Protein AF-A0A258LB02-F1 (afdb_monomer_lite)

Structure (mmCIF, N/CA/C/O backbone):
data_AF-A0A258LB02-F1
#
_entry.id   AF-A0A258LB02-F1
#
loop_
_atom_site.group_PDB
_atom_site.id
_atom_site.type_symbol
_atom_site.label_atom_id
_atom_site.label_alt_id
_atom_site.label_comp_id
_atom_site.label_asym_id
_atom_site.label_entity_id
_atom_site.label_seq_id
_atom_site.pdbx_PDB_ins_code
_atom_site.Cartn_x
_atom_site.Cartn_y
_atom_site.Cartn_z
_atom_site.occupancy
_atom_site.B_iso_or_equiv
_atom_site.auth_seq_id
_atom_site.auth_comp_id
_atom_site.auth_asym_id
_atom_site.auth_atom_id
_atom_site.pdbx_PDB_model_num
ATOM 1 N N . MET A 1 1 ? -4.942 -15.378 -20.066 1.00 75.31 1 MET A N 1
ATOM 2 C CA . MET A 1 1 ? -5.932 -16.319 -19.480 1.00 75.31 1 MET A CA 1
ATOM 3 C C . MET A 1 1 ? -5.742 -16.520 -17.978 1.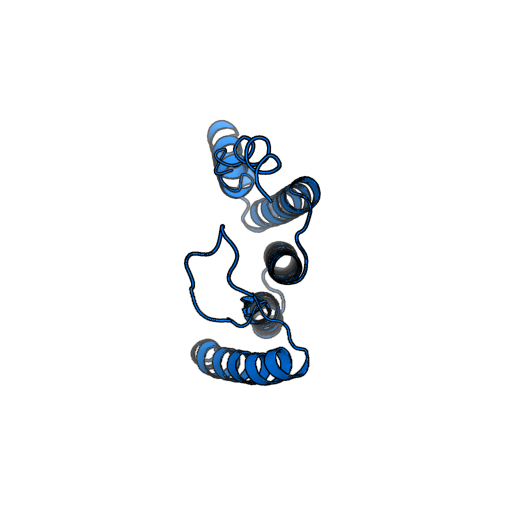00 75.31 1 MET A C 1
ATOM 5 O O . MET A 1 1 ? -6.716 -16.345 -17.264 1.00 75.31 1 MET A O 1
ATOM 9 N N . LEU A 1 2 ? -4.531 -16.802 -17.471 1.00 81.25 2 LEU A N 1
ATOM 10 C CA . LEU A 1 2 ? -4.286 -17.026 -16.030 1.00 81.25 2 LEU A CA 1
ATOM 11 C C . LEU A 1 2 ? -4.728 -15.857 -15.119 1.00 81.25 2 LEU A C 1
ATOM 13 O O . LEU A 1 2 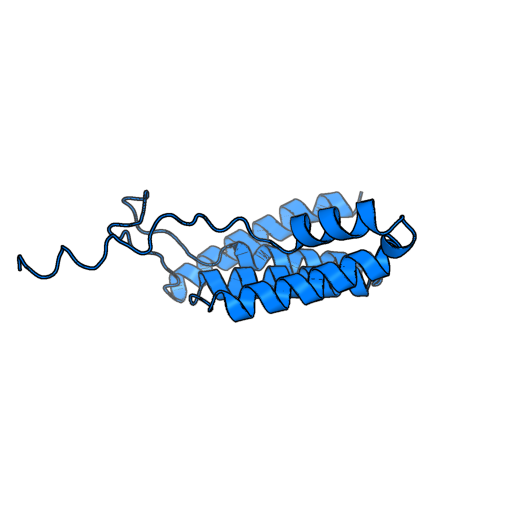? -5.259 -16.086 -14.039 1.00 81.25 2 LEU A O 1
ATOM 17 N N . GLN A 1 3 ? -4.593 -14.606 -15.575 1.00 80.69 3 GLN A N 1
ATOM 18 C CA . GLN A 1 3 ? -4.999 -13.419 -14.803 1.00 80.69 3 GLN A CA 1
ATOM 19 C C . GLN A 1 3 ? -6.510 -13.359 -14.514 1.00 80.69 3 GLN A C 1
ATOM 21 O O . GLN A 1 3 ? -6.916 -12.750 -13.530 1.00 80.69 3 GLN A O 1
ATOM 26 N N . LEU A 1 4 ? -7.353 -14.015 -15.324 1.00 84.81 4 LEU A N 1
ATOM 27 C CA . LEU A 1 4 ? -8.806 -14.045 -15.100 1.00 84.81 4 LEU A CA 1
ATOM 28 C C . LEU A 1 4 ? -9.178 -14.810 -13.821 1.00 84.81 4 LEU A C 1
ATOM 30 O O . LEU A 1 4 ? -10.235 -14.562 -13.248 1.00 84.81 4 LEU A O 1
ATOM 34 N N . LEU A 1 5 ? -8.293 -15.687 -13.332 1.00 87.06 5 LEU A N 1
ATOM 35 C CA . LEU A 1 5 ? -8.480 -16.411 -12.074 1.00 87.06 5 LEU A CA 1
ATOM 36 C C . LEU A 1 5 ? -8.229 -15.537 -10.837 1.00 87.06 5 LEU A C 1
ATOM 38 O O . LEU A 1 5 ? -8.592 -15.936 -9.734 1.00 87.06 5 LEU A O 1
ATOM 42 N N . TYR A 1 6 ? -7.649 -14.341 -10.987 1.00 88.44 6 TYR A N 1
ATOM 43 C CA . TYR A 1 6 ? -7.326 -13.489 -9.838 1.00 88.44 6 TYR A CA 1
ATOM 44 C C . TYR A 1 6 ? -8.592 -13.021 -9.135 1.00 88.44 6 TYR A C 1
ATOM 46 O O . TYR A 1 6 ? -8.700 -13.113 -7.918 1.00 88.44 6 TYR A O 1
ATOM 54 N N . LEU A 1 7 ? -9.572 -12.554 -9.904 1.00 89.19 7 LEU A N 1
ATOM 55 C CA . LEU A 1 7 ? -10.814 -12.010 -9.374 1.00 89.19 7 LEU A CA 1
ATOM 56 C C . LEU A 1 7 ? -11.588 -13.028 -8.513 1.00 89.19 7 LEU A C 1
ATOM 58 O O . LEU A 1 7 ? -11.865 -12.702 -7.359 1.00 89.19 7 LEU A O 1
ATOM 62 N N . PRO A 1 8 ? -11.893 -14.259 -8.977 1.00 93.50 8 PRO A N 1
ATOM 63 C CA . PRO A 1 8 ? -12.597 -15.230 -8.140 1.00 93.50 8 PRO A CA 1
ATOM 64 C C . PRO A 1 8 ? -11.788 -15.649 -6.904 1.00 93.50 8 PRO A C 1
ATOM 66 O O . PRO A 1 8 ? -12.360 -15.763 -5.821 1.00 93.50 8 PRO A O 1
ATOM 69 N N . VAL A 1 9 ? -10.465 -15.813 -7.019 1.00 92.56 9 VAL A N 1
ATOM 70 C CA . VAL A 1 9 ? -9.597 -16.155 -5.876 1.00 92.56 9 VAL A CA 1
ATOM 71 C C . VAL A 1 9 ? -9.604 -15.044 -4.823 1.00 92.56 9 VAL A C 1
ATOM 73 O O . VAL A 1 9 ? -9.786 -15.313 -3.635 1.00 92.56 9 VAL A O 1
ATOM 76 N N . LEU A 1 10 ? -9.460 -13.786 -5.246 1.00 93.12 10 LEU A N 1
ATOM 77 C CA . LEU A 1 10 ? -9.471 -12.632 -4.348 1.00 93.12 10 LEU A CA 1
ATOM 78 C C . LEU A 1 10 ? -10.846 -12.417 -3.706 1.00 93.12 10 LEU A C 1
ATOM 80 O O . LEU A 1 10 ? -10.907 -12.069 -2.528 1.00 93.12 10 LEU A O 1
ATOM 84 N N . ILE A 1 11 ? -11.944 -12.682 -4.425 1.00 93.50 11 ILE A N 1
ATOM 85 C CA . ILE A 1 11 ? -13.297 -12.658 -3.847 1.00 93.50 11 ILE A CA 1
ATOM 86 C C . ILE A 1 11 ? -13.437 -13.723 -2.759 1.00 93.50 11 ILE A C 1
ATOM 88 O O . ILE A 1 11 ? -13.912 -13.414 -1.668 1.00 93.50 11 ILE A O 1
ATOM 92 N N . LEU A 1 12 ? -13.008 -14.961 -3.016 1.00 94.62 12 LEU A N 1
ATOM 93 C CA . LEU A 1 12 ? -13.072 -16.032 -2.018 1.00 94.62 12 LEU A CA 1
ATOM 94 C C . LEU A 1 12 ? -12.253 -15.687 -0.767 1.00 94.62 12 LEU A C 1
ATOM 96 O O . LEU A 1 12 ? -12.743 -15.856 0.351 1.00 94.62 12 LEU A O 1
ATOM 100 N N . LEU A 1 13 ? -11.050 -15.137 -0.946 1.00 94.00 13 LEU A N 1
ATOM 101 C CA . LEU A 1 13 ? -10.213 -14.649 0.153 1.00 94.00 13 LEU A CA 1
ATOM 102 C C . LEU A 1 13 ? -10.879 -13.509 0.932 1.00 94.00 13 LEU A C 1
ATOM 104 O O . LEU A 1 13 ? -10.827 -13.508 2.161 1.00 94.00 13 LEU A O 1
ATOM 108 N N . LEU A 1 14 ? -11.539 -12.569 0.250 1.00 93.31 14 LEU A N 1
ATOM 109 C CA . LEU A 1 14 ? -12.269 -11.477 0.897 1.00 93.31 14 LEU A CA 1
ATOM 110 C C . LEU A 1 14 ? -13.443 -11.998 1.738 1.00 93.31 14 LEU A C 1
ATOM 112 O O . LEU A 1 14 ? -13.623 -11.586 2.883 1.00 93.31 14 LEU A O 1
ATOM 116 N N . LEU A 1 15 ? -14.226 -12.933 1.194 1.00 92.75 15 LEU A N 1
ATOM 117 C CA . LEU A 1 15 ? -15.344 -13.555 1.907 1.00 92.75 15 LEU A CA 1
ATOM 118 C C . LEU A 1 15 ? -14.859 -14.346 3.126 1.00 92.75 15 LEU A C 1
ATOM 120 O O . LEU A 1 15 ? -15.473 -14.285 4.194 1.00 92.75 15 LEU A O 1
ATOM 124 N N . PHE A 1 16 ? -13.742 -15.062 2.986 1.00 93.00 16 PHE A N 1
ATOM 125 C CA . PHE A 1 16 ? -13.093 -15.745 4.099 1.00 93.00 16 PHE A CA 1
ATOM 126 C C . PHE A 1 16 ? -12.617 -14.751 5.166 1.00 93.00 16 PHE A C 1
ATOM 128 O O . PHE A 1 16 ? -12.896 -14.939 6.352 1.00 93.00 16 PHE A O 1
ATOM 135 N N . TYR A 1 17 ? -11.992 -13.648 4.749 1.00 91.69 17 TYR A N 1
ATOM 136 C CA . TYR A 1 17 ? -11.587 -12.576 5.650 1.00 91.69 17 TYR A CA 1
ATOM 137 C C . TYR A 1 17 ? -12.773 -11.993 6.420 1.00 91.69 17 TYR A C 1
ATOM 139 O O . TYR A 1 17 ? -12.665 -11.813 7.628 1.00 91.69 17 TYR A O 1
ATOM 147 N N . PHE A 1 18 ? -13.924 -11.757 5.784 1.00 90.19 18 PHE A N 1
ATOM 148 C CA . PHE A 1 18 ? -15.106 -11.255 6.493 1.00 90.19 18 PHE A CA 1
ATOM 149 C C . PHE A 1 18 ? -15.566 -12.193 7.609 1.00 90.19 18 PHE A C 1
ATOM 151 O O . PHE A 1 18 ? -15.918 -11.717 8.688 1.00 90.19 18 PHE A O 1
ATOM 158 N N . ARG A 1 19 ? -15.501 -13.514 7.404 1.00 89.81 19 ARG A N 1
ATOM 159 C CA . ARG A 1 19 ? -15.813 -14.484 8.467 1.00 89.81 19 ARG A CA 1
ATOM 160 C C . ARG A 1 19 ? -14.847 -14.355 9.645 1.00 89.81 19 ARG A C 1
ATOM 162 O O . ARG A 1 19 ? -15.297 -14.292 10.788 1.00 89.81 19 ARG A O 1
ATOM 169 N N . LEU A 1 20 ? -13.545 -14.254 9.372 1.00 88.38 20 LEU A N 1
ATOM 170 C CA . LEU A 1 20 ? -12.528 -14.050 10.409 1.00 88.38 20 LEU A CA 1
ATOM 171 C C . LEU A 1 20 ? -12.708 -12.705 11.122 1.00 88.38 20 LEU A C 1
ATOM 173 O O . LEU A 1 20 ? -12.688 -12.644 12.347 1.00 88.38 20 LEU A O 1
ATOM 177 N N . ALA A 1 21 ? -12.932 -11.626 10.378 1.00 88.19 21 ALA A N 1
ATOM 178 C CA . ALA A 1 21 ? -13.086 -10.286 10.925 1.00 88.19 21 ALA A CA 1
ATOM 179 C C . ALA A 1 21 ? -14.289 -10.185 11.877 1.00 88.19 21 ALA A C 1
ATOM 181 O O . ALA A 1 21 ? -14.195 -9.520 12.909 1.00 88.19 21 ALA A O 1
ATOM 182 N N . ILE A 1 22 ? -15.383 -10.901 11.588 1.00 87.19 22 ILE A N 1
ATOM 183 C CA . ILE A 1 22 ? -16.525 -11.036 12.504 1.00 87.19 22 ILE A CA 1
ATOM 184 C C . ILE A 1 22 ? -16.108 -11.762 13.792 1.00 87.19 22 ILE A C 1
ATOM 186 O O . ILE A 1 22 ? -16.410 -11.276 14.882 1.00 87.19 22 ILE A O 1
ATOM 190 N N . GLN A 1 23 ? -15.381 -12.882 13.690 1.00 86.75 23 GLN A N 1
ATOM 191 C CA . GLN A 1 23 ? -14.911 -13.646 14.856 1.00 86.75 23 GLN A CA 1
ATOM 192 C C . GLN A 1 23 ? -13.963 -12.831 15.747 1.00 86.75 23 GLN A C 1
ATOM 194 O O . GLN A 1 23 ? -14.118 -12.816 16.968 1.00 86.75 23 GLN A O 1
ATOM 199 N N . PHE A 1 24 ? -13.030 -12.093 15.142 1.00 85.50 24 PHE A N 1
ATOM 200 C CA . PHE A 1 24 ? -12.080 -11.227 15.846 1.00 85.50 24 PHE A CA 1
ATOM 201 C C . PHE A 1 24 ? -12.651 -9.846 16.212 1.00 85.50 24 PHE A C 1
ATOM 203 O O . PHE A 1 24 ? -11.929 -9.018 16.765 1.00 85.50 24 PHE A O 1
ATOM 210 N N . LYS A 1 25 ? -13.937 -9.583 15.929 1.00 83.88 25 LYS A N 1
ATOM 211 C CA . LYS A 1 25 ? -14.619 -8.301 16.183 1.00 83.88 25 LYS A CA 1
ATOM 212 C C . LYS A 1 25 ? -13.877 -7.089 15.591 1.00 83.88 25 LYS A C 1
ATOM 214 O O . LYS A 1 25 ? -13.876 -6.008 16.183 1.00 83.88 25 LYS A O 1
ATOM 219 N N . ILE A 1 26 ? -13.278 -7.251 14.407 1.00 83.31 26 ILE A N 1
ATOM 220 C CA . ILE A 1 26 ? -12.635 -6.172 13.638 1.00 83.31 26 ILE A CA 1
ATOM 221 C C . ILE A 1 26 ? -13.732 -5.338 12.971 1.00 83.31 26 ILE A C 1
ATOM 223 O O . ILE A 1 26 ? -14.125 -5.550 11.823 1.00 83.31 26 ILE A O 1
ATOM 227 N N . ILE A 1 27 ? -14.287 -4.421 13.751 1.00 81.31 27 ILE A N 1
ATOM 228 C CA . ILE A 1 27 ? -15.547 -3.756 13.456 1.00 81.31 27 ILE A CA 1
ATOM 229 C C . ILE A 1 27 ? -15.380 -2.242 13.614 1.00 81.31 27 ILE A C 1
ATOM 231 O O . ILE A 1 27 ? -14.831 -1.780 14.614 1.00 81.31 27 ILE A O 1
ATOM 235 N N . ASP A 1 28 ? -15.906 -1.472 12.660 1.00 78.06 28 ASP A N 1
ATOM 236 C CA . ASP A 1 28 ? -16.136 -0.040 12.827 1.00 78.06 28 ASP A CA 1
ATOM 237 C C . ASP A 1 28 ? -17.505 0.219 13.446 1.00 78.06 28 ASP A C 1
ATOM 239 O O . ASP A 1 28 ? -18.530 -0.302 12.985 1.00 78.06 28 ASP A O 1
ATOM 243 N N . LYS A 1 29 ? -17.524 1.055 14.482 1.00 76.00 29 LYS A N 1
ATOM 244 C CA . LYS A 1 29 ? -18.761 1.524 15.102 1.00 76.00 29 LYS A CA 1
ATOM 245 C C . LYS A 1 29 ? -19.065 2.932 14.593 1.00 76.00 29 LYS A C 1
ATOM 247 O O . LYS A 1 29 ? -18.148 3.752 14.517 1.00 76.00 29 LYS A O 1
ATOM 252 N N . PRO A 1 30 ? -20.339 3.240 14.306 1.00 71.81 30 PRO A N 1
ATOM 253 C CA . PRO A 1 30 ? -20.723 4.580 13.895 1.00 71.81 30 PRO A CA 1
ATOM 254 C C . PRO A 1 30 ? -20.315 5.589 14.977 1.00 71.81 30 PRO A C 1
ATOM 256 O O . PRO A 1 30 ? -20.662 5.443 16.148 1.00 71.81 30 PRO A O 1
ATOM 259 N N . ASN A 1 31 ? -19.542 6.595 14.580 1.00 68.38 31 ASN A N 1
ATOM 260 C CA . ASN A 1 31 ? -19.138 7.722 15.412 1.00 68.38 31 ASN A CA 1
ATOM 261 C C . ASN A 1 31 ? -19.621 9.021 14.745 1.00 68.38 31 ASN A C 1
ATOM 263 O O . ASN A 1 31 ? -20.033 9.016 13.590 1.00 68.38 31 ASN A O 1
ATOM 267 N N . GLN A 1 32 ? -19.511 10.164 15.420 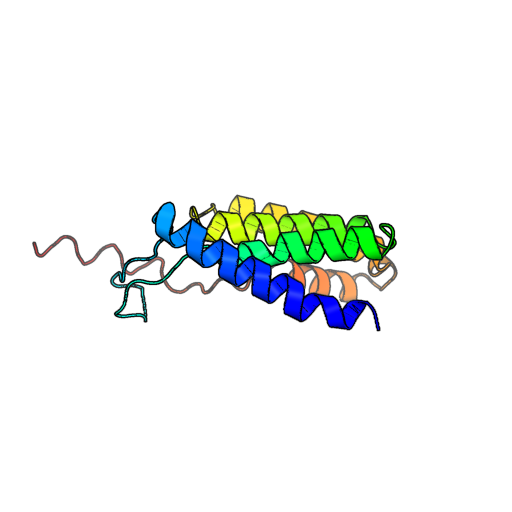1.00 61.38 32 GLN A N 1
ATOM 268 C CA . GLN A 1 32 ? -19.939 11.475 14.905 1.00 61.38 32 GLN A CA 1
ATOM 269 C C . GLN A 1 32 ? -19.222 11.913 13.606 1.00 61.38 32 GLN A C 1
ATOM 271 O O . GLN A 1 32 ? -19.611 12.894 12.980 1.00 61.38 32 GLN A O 1
ATOM 276 N N . ARG A 1 33 ? -18.160 11.200 13.201 1.00 64.81 33 ARG A N 1
ATOM 277 C CA . ARG A 1 33 ? -17.421 11.389 11.938 1.00 64.81 33 ARG A CA 1
ATOM 278 C C . ARG A 1 33 ? -17.790 10.377 10.841 1.00 64.81 33 ARG A C 1
ATOM 280 O O . ARG A 1 33 ? -17.248 10.465 9.745 1.00 64.81 33 ARG A O 1
ATOM 287 N N . SER A 1 34 ? -18.659 9.413 11.131 1.00 59.03 34 SER A N 1
ATOM 288 C CA . SER A 1 34 ? -19.018 8.309 10.239 1.00 59.03 34 SER A CA 1
ATOM 289 C C . SER A 1 34 ? -20.297 8.629 9.462 1.00 59.03 34 SER A C 1
ATOM 291 O O . SER A 1 34 ? -21.300 9.000 10.059 1.00 59.03 34 SER A O 1
ATOM 293 N N . SER A 1 35 ? -20.306 8.427 8.142 1.00 66.69 35 SER A N 1
ATOM 294 C CA . SER A 1 35 ? -21.532 8.532 7.321 1.00 66.69 35 SER A CA 1
ATOM 295 C C . SER A 1 35 ? -22.409 7.274 7.372 1.00 66.69 35 SER A C 1
ATOM 297 O O . SER A 1 35 ? -23.526 7.275 6.864 1.00 66.69 35 SER A O 1
ATOM 299 N N . HIS A 1 36 ? -21.906 6.185 7.954 1.00 58.44 36 HIS A N 1
ATOM 300 C CA . HIS A 1 36 ? -22.651 4.946 8.142 1.00 58.44 36 HIS A CA 1
ATOM 301 C C . HIS A 1 36 ? -23.380 4.967 9.489 1.00 58.44 36 HIS A C 1
ATOM 303 O O . HIS A 1 36 ? -22.794 5.307 10.510 1.00 58.44 36 HIS A O 1
ATOM 309 N N . SER A 1 37 ? -24.651 4.564 9.496 1.00 65.56 37 SER A N 1
ATOM 310 C CA . SER A 1 37 ? -25.458 4.391 10.714 1.00 65.56 37 SER A CA 1
ATOM 311 C C . SER A 1 37 ? -25.378 2.973 11.287 1.00 65.56 37 SER A C 1
ATOM 313 O O . SER A 1 37 ? -25.785 2.732 12.421 1.00 65.56 37 SER A O 1
ATOM 315 N N . ARG A 1 38 ? -24.848 2.023 10.508 1.00 72.38 38 ARG A N 1
ATOM 316 C CA . ARG A 1 38 ? -24.726 0.609 10.873 1.00 72.38 38 ARG A CA 1
ATOM 317 C C . ARG A 1 38 ? -23.274 0.237 11.128 1.00 72.38 38 ARG A C 1
ATOM 319 O O . ARG A 1 38 ? -22.356 0.810 10.551 1.00 72.38 38 ARG A O 1
ATOM 326 N N . ILE A 1 39 ? -23.101 -0.753 11.988 1.00 73.81 39 ILE A N 1
ATOM 327 C CA . ILE A 1 39 ? -21.823 -1.388 12.287 1.00 73.81 39 ILE A CA 1
ATOM 328 C C . ILE A 1 39 ? -21.275 -2.050 11.009 1.00 73.81 39 ILE A C 1
ATOM 330 O O . ILE A 1 39 ? -22.015 -2.764 10.331 1.00 73.81 39 ILE A O 1
ATOM 334 N N . THR A 1 40 ? -20.002 -1.821 10.672 1.00 83.38 40 THR A N 1
ATOM 335 C CA . THR A 1 40 ? -19.363 -2.360 9.451 1.00 83.38 40 THR A CA 1
ATOM 336 C C . THR A 1 40 ? -18.054 -3.083 9.764 1.00 83.38 40 THR A C 1
ATOM 338 O O . THR A 1 40 ? -17.449 -2.859 10.807 1.00 83.38 40 THR A O 1
ATOM 341 N N . ILE A 1 41 ? -17.619 -3.989 8.886 1.00 84.38 41 ILE A N 1
ATOM 342 C CA . ILE A 1 41 ? -16.340 -4.700 9.034 1.00 84.38 41 ILE A CA 1
ATOM 343 C C . ILE A 1 41 ? -15.198 -3.784 8.575 1.00 84.38 41 ILE A C 1
ATOM 345 O O . ILE A 1 41 ? -15.282 -3.180 7.505 1.00 84.38 41 ILE A O 1
ATOM 349 N N . ARG A 1 42 ? -14.120 -3.705 9.364 1.00 85.88 42 ARG A N 1
ATOM 350 C CA . ARG A 1 42 ? -12.888 -2.972 9.018 1.00 85.88 42 ARG A CA 1
ATOM 351 C C . ARG A 1 42 ? -11.827 -3.892 8.426 1.00 85.88 42 ARG A C 1
ATOM 353 O O . ARG A 1 42 ? -11.890 -5.099 8.611 1.00 85.88 42 ARG A O 1
ATOM 360 N N . GLY A 1 43 ? -10.844 -3.311 7.736 1.00 86.50 43 GLY A N 1
ATOM 361 C CA . GLY A 1 43 ? -9.647 -4.029 7.281 1.00 86.50 43 GLY A CA 1
ATOM 362 C C . GLY A 1 43 ? -9.838 -4.924 6.050 1.00 86.50 43 GLY A C 1
ATOM 363 O O . GLY A 1 43 ? -8.975 -5.742 5.745 1.00 86.50 43 GLY A O 1
ATOM 364 N N . GLY A 1 44 ? -10.915 -4.749 5.275 1.00 87.62 44 GLY A N 1
ATOM 365 C CA . GLY A 1 44 ? -11.092 -5.460 3.996 1.00 87.62 44 GLY A CA 1
ATOM 366 C C . GLY A 1 44 ? -9.937 -5.251 2.999 1.00 87.62 44 GLY A C 1
ATOM 367 O O . GLY A 1 44 ? -9.768 -6.038 2.070 1.00 87.62 44 GLY A O 1
ATOM 368 N N . GLY A 1 45 ? -9.096 -4.235 3.224 1.00 88.94 45 GLY A N 1
ATOM 369 C CA . GLY A 1 45 ? -7.893 -3.960 2.447 1.00 88.94 45 GLY A CA 1
ATOM 370 C C . GLY A 1 45 ? -6.806 -5.043 2.487 1.00 88.94 45 GLY A C 1
ATOM 371 O O . GLY A 1 45 ? -5.886 -4.965 1.679 1.00 88.94 45 GLY A O 1
ATOM 372 N N . ILE A 1 46 ? -6.896 -6.079 3.338 1.00 91.81 46 ILE A N 1
ATOM 373 C CA . ILE A 1 46 ? -5.921 -7.195 3.363 1.00 91.81 46 ILE A CA 1
ATOM 374 C C . ILE A 1 46 ? -5.797 -7.922 2.016 1.00 91.81 46 ILE A C 1
ATOM 376 O O . ILE A 1 46 ? -4.772 -8.528 1.708 1.00 91.81 46 ILE A O 1
ATOM 380 N N . VAL A 1 47 ? -6.832 -7.844 1.181 1.00 93.69 47 VAL A N 1
ATOM 381 C CA . VAL A 1 47 ? -6.845 -8.468 -0.144 1.00 93.69 47 VAL A CA 1
ATOM 382 C C . VAL A 1 47 ? -5.804 -7.836 -1.073 1.00 93.69 47 VAL A C 1
ATOM 384 O O . VAL A 1 47 ? -5.259 -8.532 -1.924 1.00 93.69 47 VAL A O 1
ATOM 387 N N . PHE A 1 48 ? -5.460 -6.557 -0.885 1.00 93.06 48 PHE A N 1
ATOM 388 C CA . PHE A 1 48 ? -4.462 -5.871 -1.708 1.00 93.06 48 PHE A CA 1
ATOM 389 C C . PHE A 1 48 ? -3.044 -6.440 -1.557 1.00 93.06 48 PHE A C 1
ATOM 391 O O . PHE A 1 48 ? -2.495 -6.853 -2.578 1.00 93.06 48 PHE A O 1
ATOM 398 N N . PRO A 1 49 ? -2.432 -6.530 -0.356 1.00 94.75 49 PRO A N 1
ATOM 399 C CA . PRO A 1 49 ? -1.105 -7.132 -0.231 1.00 94.75 49 PRO A CA 1
ATOM 400 C C . PRO A 1 49 ? -1.085 -8.599 -0.694 1.00 94.75 49 PRO A C 1
ATOM 402 O O . PRO A 1 49 ? -0.106 -9.034 -1.296 1.00 94.75 49 PRO A O 1
ATOM 405 N N . ILE A 1 50 ? -2.177 -9.355 -0.511 1.00 94.50 50 ILE A N 1
ATOM 406 C CA . ILE A 1 50 ? -2.273 -10.727 -1.037 1.00 94.50 50 ILE A CA 1
ATOM 407 C C . ILE A 1 50 ? -2.288 -10.734 -2.573 1.00 94.50 50 ILE A C 1
ATOM 409 O O . ILE A 1 50 ? -1.564 -11.515 -3.187 1.00 94.50 50 ILE A O 1
ATOM 413 N N . ALA A 1 51 ? -3.062 -9.851 -3.208 1.00 93.81 51 ALA A N 1
ATOM 414 C CA . ALA A 1 51 ? -3.094 -9.721 -4.664 1.00 93.81 51 ALA A CA 1
ATOM 415 C C . ALA A 1 51 ? -1.716 -9.365 -5.238 1.00 93.81 51 ALA A C 1
ATOM 417 O O . ALA A 1 51 ? -1.295 -9.947 -6.239 1.00 93.81 51 ALA A O 1
ATOM 418 N N . VAL A 1 52 ? -0.999 -8.447 -4.582 1.00 94.69 52 VAL A N 1
ATOM 419 C CA . VAL A 1 52 ? 0.367 -8.055 -4.955 1.00 94.69 52 VAL A CA 1
ATOM 420 C C . VAL A 1 52 ? 1.317 -9.244 -4.845 1.00 94.69 52 VAL A C 1
ATOM 422 O O . VAL A 1 52 ? 2.078 -9.496 -5.775 1.00 94.69 52 VAL A O 1
ATOM 425 N N . LEU A 1 53 ? 1.235 -10.016 -3.758 1.00 94.25 53 LEU A N 1
ATOM 426 C CA . LEU A 1 53 ? 2.062 -11.206 -3.561 1.00 94.25 53 LEU A CA 1
ATOM 427 C C . LEU A 1 53 ? 1.788 -12.287 -4.617 1.00 94.25 53 LEU A C 1
ATOM 429 O O . LEU A 1 53 ? 2.726 -12.833 -5.193 1.00 94.25 53 LEU A O 1
ATOM 433 N N . ILE A 1 54 ? 0.517 -12.572 -4.916 1.00 92.94 54 ILE A N 1
ATOM 434 C CA . ILE A 1 54 ? 0.141 -13.527 -5.971 1.00 92.94 54 ILE A CA 1
ATOM 435 C C . ILE A 1 54 ? 0.691 -13.059 -7.320 1.00 92.94 54 ILE A C 1
ATOM 437 O O . ILE A 1 54 ? 1.290 -13.846 -8.051 1.00 92.94 54 ILE A O 1
ATOM 441 N N . HIS A 1 55 ? 0.533 -11.772 -7.641 1.00 92.12 55 HIS A N 1
ATOM 442 C CA . HIS A 1 55 ? 1.082 -11.207 -8.868 1.00 92.12 55 HIS A CA 1
ATOM 443 C C . HIS A 1 55 ? 2.609 -11.338 -8.933 1.00 92.12 55 HIS A C 1
ATOM 445 O O . HIS A 1 55 ? 3.134 -11.714 -9.981 1.00 92.12 55 HIS A O 1
ATOM 451 N N . ALA A 1 56 ? 3.314 -11.093 -7.826 1.00 93.44 56 ALA A N 1
ATOM 452 C CA . ALA A 1 56 ? 4.763 -11.249 -7.732 1.00 93.44 56 ALA A CA 1
ATOM 453 C C . ALA A 1 56 ? 5.212 -12.675 -8.075 1.00 93.44 56 ALA A C 1
ATOM 455 O O . ALA A 1 56 ? 6.113 -12.861 -8.889 1.00 93.44 56 ALA A O 1
ATOM 456 N N . LEU A 1 57 ? 4.544 -13.678 -7.500 1.00 92.19 57 LEU A N 1
ATOM 457 C CA . LEU A 1 57 ? 4.864 -15.090 -7.715 1.00 92.19 57 LEU A CA 1
ATOM 458 C C . LEU A 1 57 ? 4.578 -15.523 -9.157 1.00 92.19 57 LEU A C 1
ATOM 460 O O . LEU A 1 57 ? 5.428 -16.129 -9.799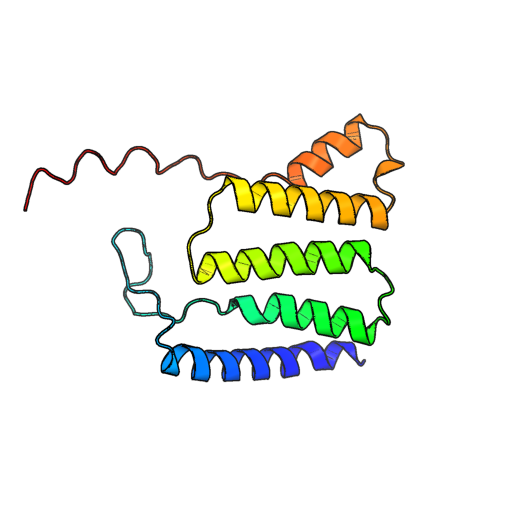 1.00 92.19 57 LEU A O 1
ATOM 464 N N . VAL A 1 58 ? 3.409 -15.167 -9.695 1.00 91.56 58 VAL A N 1
ATOM 465 C CA . VAL A 1 58 ? 3.006 -15.545 -11.062 1.00 91.56 58 VAL A CA 1
ATOM 466 C C . VAL A 1 58 ? 3.868 -14.863 -12.128 1.00 91.56 58 VAL A C 1
ATOM 468 O O . VAL A 1 58 ? 4.123 -15.444 -13.179 1.00 91.56 58 VAL A O 1
ATOM 471 N N . SER A 1 59 ? 4.329 -13.638 -11.866 1.00 91.00 59 SER A N 1
ATOM 472 C CA . SER A 1 59 ? 5.238 -12.910 -12.759 1.00 91.00 59 SER A CA 1
ATOM 473 C C . SER A 1 59 ? 6.713 -13.276 -12.564 1.00 91.00 59 SER A C 1
ATOM 475 O O . SER A 1 59 ? 7.564 -12.666 -13.203 1.00 91.00 59 SER A O 1
ATOM 477 N N . ASN A 1 60 ? 7.041 -14.244 -11.696 1.00 92.50 60 ASN A N 1
ATOM 478 C CA . ASN A 1 60 ? 8.420 -14.596 -11.332 1.00 92.50 60 ASN A CA 1
ATOM 479 C C . ASN A 1 60 ? 9.253 -13.379 -10.894 1.00 92.50 60 ASN A C 1
ATOM 481 O O . ASN A 1 60 ? 10.420 -13.248 -11.255 1.00 92.50 60 ASN A O 1
ATOM 485 N N . PHE A 1 61 ? 8.638 -12.467 -10.136 1.00 92.00 61 PHE A N 1
ATOM 486 C CA . PHE A 1 61 ? 9.267 -11.239 -9.651 1.00 92.00 61 PHE A CA 1
ATOM 487 C C . PHE A 1 61 ? 9.864 -10.364 -10.763 1.00 92.00 61 PHE A C 1
ATOM 489 O O . PHE A 1 61 ? 10.863 -9.686 -10.540 1.00 92.00 61 PHE A O 1
ATOM 496 N N . GLN A 1 62 ? 9.227 -10.318 -11.938 1.00 93.06 62 GLN A N 1
ATOM 497 C CA . GLN A 1 62 ? 9.666 -9.500 -13.076 1.00 93.06 62 GLN A CA 1
ATOM 498 C C . GLN A 1 62 ? 9.904 -8.018 -12.715 1.00 93.06 62 GLN A C 1
ATOM 500 O O . GLN A 1 62 ? 10.780 -7.372 -13.287 1.00 93.06 62 GLN A O 1
ATOM 505 N N . TYR A 1 63 ? 9.146 -7.480 -11.752 1.00 93.56 63 TYR A N 1
ATOM 506 C CA . TYR A 1 63 ? 9.238 -6.086 -11.303 1.00 93.56 63 TYR A CA 1
ATOM 507 C C . TYR A 1 63 ? 9.447 -5.992 -9.780 1.00 93.56 63 TYR A C 1
ATOM 509 O O . TYR A 1 63 ? 8.520 -5.615 -9.056 1.00 93.56 63 TYR A O 1
ATOM 517 N N . PRO A 1 64 ? 10.634 -6.332 -9.251 1.00 94.50 64 PRO A N 1
ATOM 518 C CA . PRO A 1 64 ? 10.831 -6.548 -7.816 1.00 94.50 64 PRO A CA 1
ATOM 519 C C . PRO A 1 64 ? 10.744 -5.253 -6.993 1.00 94.50 64 PRO A C 1
ATOM 521 O O . PRO A 1 64 ? 10.114 -5.234 -5.931 1.00 94.50 64 PRO A O 1
ATOM 524 N N . LEU A 1 65 ? 11.303 -4.141 -7.487 1.00 95.06 65 LEU A N 1
ATOM 525 C CA . LEU A 1 65 ? 11.245 -2.853 -6.785 1.00 95.06 65 LEU A CA 1
ATOM 526 C C . LEU A 1 65 ? 9.816 -2.302 -6.769 1.00 95.06 65 LEU A C 1
ATOM 528 O O . LEU A 1 65 ? 9.284 -1.979 -5.711 1.00 95.06 65 LEU A O 1
ATOM 532 N N . PHE A 1 66 ? 9.144 -2.282 -7.921 1.00 94.19 66 PHE A N 1
ATOM 533 C CA . PHE A 1 66 ? 7.747 -1.847 -7.988 1.00 94.19 66 PHE A CA 1
ATOM 534 C C . PHE A 1 66 ? 6.837 -2.698 -7.087 1.00 94.19 66 PHE A C 1
ATOM 536 O O . PHE A 1 66 ? 6.060 -2.157 -6.301 1.00 94.19 66 PHE A O 1
ATOM 543 N N . THR A 1 67 ? 6.981 -4.024 -7.144 1.00 96.06 67 THR A N 1
ATOM 544 C CA . THR A 1 67 ? 6.187 -4.955 -6.332 1.00 96.06 67 THR A CA 1
ATOM 545 C C . THR A 1 67 ? 6.427 -4.746 -4.839 1.00 96.06 67 THR A C 1
ATOM 547 O O . THR A 1 67 ? 5.468 -4.706 -4.072 1.00 96.06 67 THR A O 1
ATOM 550 N N . SER A 1 68 ? 7.679 -4.560 -4.407 1.00 96.31 68 SER A N 1
ATOM 551 C CA . SER A 1 68 ? 7.989 -4.292 -2.995 1.00 96.31 68 SER A CA 1
ATOM 552 C C . SER A 1 68 ? 7.435 -2.946 -2.518 1.00 96.31 68 SER A C 1
ATOM 554 O O . SER A 1 68 ? 6.850 -2.882 -1.437 1.00 96.31 68 SER A O 1
ATOM 556 N N . GLY A 1 69 ? 7.515 -1.890 -3.335 1.00 96.06 69 GLY A N 1
ATOM 557 C CA . GLY A 1 69 ? 6.906 -0.592 -3.025 1.00 96.06 69 GLY A CA 1
ATOM 558 C C . GLY A 1 69 ? 5.382 -0.683 -2.896 1.00 96.06 69 GLY A C 1
ATOM 559 O O . GLY A 1 69 ? 4.794 -0.168 -1.942 1.00 96.06 69 GLY A O 1
ATOM 560 N N . LEU A 1 70 ? 4.739 -1.413 -3.809 1.00 95.31 70 LEU A N 1
ATOM 561 C CA . LEU A 1 70 ? 3.297 -1.653 -3.781 1.00 95.31 70 LEU A CA 1
ATOM 562 C C . LEU A 1 70 ? 2.877 -2.513 -2.575 1.00 95.31 70 LEU A C 1
ATOM 564 O O . LEU A 1 70 ? 1.854 -2.241 -1.939 1.00 95.31 70 LEU A O 1
ATOM 568 N N . MET A 1 71 ? 3.688 -3.507 -2.206 1.00 96.44 71 MET A N 1
ATOM 569 C CA . MET A 1 71 ? 3.491 -4.322 -1.004 1.00 96.44 71 MET A CA 1
ATOM 570 C C . MET A 1 71 ? 3.581 -3.467 0.270 1.00 96.44 71 MET A C 1
ATOM 572 O O . MET A 1 71 ? 2.734 -3.586 1.152 1.00 96.44 71 MET A O 1
ATOM 576 N N . LEU A 1 72 ? 4.547 -2.544 0.345 1.00 95.69 72 LEU A N 1
ATOM 577 C CA . LEU A 1 72 ? 4.696 -1.620 1.474 1.00 95.69 72 LEU A CA 1
ATOM 578 C C . LEU A 1 72 ? 3.479 -0.697 1.636 1.00 95.69 72 LEU A C 1
ATOM 580 O O . LEU A 1 72 ? 2.924 -0.606 2.733 1.00 95.69 72 LEU A O 1
ATOM 584 N N . ILE A 1 73 ? 3.035 -0.034 0.559 1.00 94.81 73 ILE A N 1
ATOM 585 C CA . ILE A 1 73 ? 1.865 0.863 0.613 1.00 94.81 73 ILE A CA 1
ATOM 586 C C . ILE A 1 73 ? 0.602 0.084 0.982 1.00 94.81 73 ILE A C 1
ATOM 588 O O . ILE A 1 73 ? -0.171 0.538 1.831 1.00 94.81 73 ILE A O 1
ATOM 592 N N . SER A 1 74 ? 0.374 -1.071 0.353 1.00 94.81 74 SER A N 1
ATOM 593 C CA . SER A 1 74 ? -0.826 -1.876 0.600 1.00 94.81 74 SER A CA 1
ATOM 594 C C . SER A 1 74 ? -0.872 -2.408 2.035 1.00 94.81 74 SER A C 1
ATOM 596 O O . SER A 1 74 ? -1.911 -2.304 2.688 1.00 94.81 74 SER A O 1
ATOM 598 N N . PHE A 1 75 ? 0.260 -2.867 2.576 1.00 94.88 75 PHE A N 1
ATOM 599 C CA . PHE A 1 75 ? 0.353 -3.316 3.963 1.00 94.88 75 PHE A CA 1
ATOM 600 C C . PHE A 1 75 ? 0.124 -2.180 4.965 1.00 94.88 75 PHE A C 1
ATOM 602 O O . PHE A 1 75 ? -0.657 -2.332 5.902 1.00 94.88 75 PHE A O 1
ATOM 609 N N . VAL A 1 76 ? 0.750 -1.018 4.757 1.00 93.81 76 VAL A N 1
ATOM 610 C CA . VAL A 1 76 ? 0.552 0.150 5.631 1.00 93.81 76 VAL A CA 1
ATOM 611 C C . VAL A 1 76 ? -0.881 0.663 5.574 1.00 93.81 76 VAL A C 1
ATOM 613 O O . VAL A 1 76 ? -1.410 1.074 6.603 1.00 93.81 76 VAL A O 1
ATOM 616 N N . SER A 1 77 ? -1.525 0.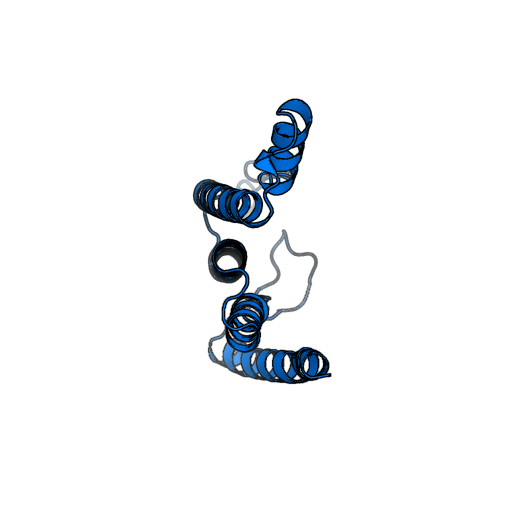603 4.408 1.00 91.19 77 SER A N 1
ATOM 617 C CA . SER A 1 77 ? -2.930 0.993 4.254 1.00 91.19 77 SER A CA 1
ATOM 618 C C . SER A 1 77 ? -3.858 0.039 5.004 1.00 91.19 77 SER A C 1
ATOM 620 O O . SER A 1 77 ? -4.723 0.491 5.746 1.00 91.19 77 SER A O 1
ATOM 622 N N . PHE A 1 78 ? -3.626 -1.271 4.894 1.00 91.75 78 PHE A N 1
ATOM 623 C CA . PHE A 1 78 ? -4.358 -2.264 5.680 1.00 91.75 78 PHE A CA 1
ATOM 624 C C . PHE A 1 78 ? -4.135 -2.085 7.189 1.00 91.75 78 PHE A C 1
ATOM 626 O O . PHE A 1 78 ? -5.080 -2.152 7.973 1.00 91.75 78 PHE A O 1
ATOM 633 N N . TYR A 1 79 ? -2.897 -1.834 7.615 1.00 92.06 79 TYR A N 1
ATOM 634 C CA . TYR A 1 79 ? -2.610 -1.622 9.030 1.00 92.06 79 TYR A CA 1
ATOM 635 C C . TYR A 1 79 ? -3.272 -0.339 9.563 1.00 92.06 79 TYR A C 1
ATOM 637 O O . TYR A 1 79 ? -3.798 -0.366 10.673 1.00 92.06 79 TYR A O 1
ATOM 645 N N . ASP A 1 80 ? -3.307 0.745 8.773 1.00 88.06 80 ASP A N 1
ATOM 646 C CA . ASP A 1 80 ? -4.005 2.002 9.108 1.00 88.06 80 ASP A CA 1
ATOM 647 C C . ASP A 1 80 ? -5.514 1.783 9.342 1.00 88.06 80 ASP A C 1
ATOM 649 O O . ASP A 1 80 ? -6.093 2.392 10.245 1.00 88.06 80 ASP A O 1
ATOM 653 N N . ASP A 1 81 ? -6.145 0.864 8.593 1.00 87.19 81 ASP A N 1
ATOM 654 C CA . ASP A 1 81 ? -7.559 0.495 8.779 1.00 87.19 81 ASP A CA 1
ATOM 655 C C . ASP A 1 81 ? -7.819 -0.159 10.148 1.00 87.19 81 ASP A C 1
ATOM 657 O O . ASP A 1 81 ? -8.870 0.071 10.764 1.00 87.19 81 ASP A O 1
ATOM 661 N N . LEU A 1 82 ? -6.866 -0.970 10.628 1.00 87.38 82 LEU A N 1
ATOM 662 C CA . LEU A 1 82 ? -6.937 -1.642 11.929 1.00 87.38 82 LEU A CA 1
ATOM 663 C C . LEU A 1 82 ? -6.581 -0.702 13.082 1.00 87.38 82 LEU A C 1
ATOM 665 O O . LEU A 1 82 ? -7.246 -0.700 14.120 1.00 87.38 82 LEU A O 1
ATOM 669 N N . ARG A 1 83 ? -5.500 0.065 12.925 1.00 86.69 83 ARG A N 1
ATOM 670 C CA . ARG A 1 83 ? -4.981 0.993 13.928 1.00 86.69 83 ARG A CA 1
ATOM 671 C C . ARG A 1 83 ? -4.499 2.260 13.231 1.00 86.69 83 ARG A C 1
ATOM 673 O O . ARG A 1 83 ? -3.585 2.168 12.416 1.00 86.69 83 ARG A O 1
ATOM 680 N N . PRO A 1 84 ? -5.023 3.441 13.603 1.00 85.56 84 PRO A N 1
ATOM 681 C CA . PRO A 1 84 ? -4.637 4.682 12.953 1.00 85.56 84 PRO A CA 1
ATOM 682 C C . PRO A 1 84 ? -3.132 4.912 13.105 1.00 85.56 84 PRO A C 1
ATOM 684 O O . PRO A 1 84 ? -2.604 5.006 14.218 1.00 85.56 84 PRO A O 1
ATOM 687 N N . LEU A 1 85 ? -2.439 5.004 11.976 1.00 86.69 85 LEU A N 1
ATOM 688 C CA . LEU A 1 85 ? -1.022 5.312 11.906 1.00 86.69 85 LEU A CA 1
ATOM 689 C C . LEU A 1 85 ? -0.808 6.821 11.847 1.00 86.69 85 LEU A C 1
ATOM 691 O O . LEU A 1 85 ? -1.615 7.592 11.325 1.00 86.69 85 LEU A O 1
ATOM 695 N N . SER A 1 86 ? 0.341 7.265 12.355 1.00 89.12 86 SER A N 1
ATOM 696 C CA . SER A 1 86 ? 0.716 8.669 12.226 1.00 89.12 86 SER A CA 1
ATOM 697 C C . SER A 1 86 ? 0.941 9.043 10.755 1.00 89.12 86 SER A C 1
ATOM 699 O O . SER A 1 86 ? 1.534 8.287 9.978 1.00 89.12 86 SER A O 1
ATOM 701 N N . ASN A 1 87 ? 0.539 10.261 10.379 1.00 86.56 87 ASN A N 1
ATOM 702 C CA . ASN A 1 87 ? 0.754 10.775 9.021 1.00 86.56 87 ASN A CA 1
ATOM 703 C C . ASN A 1 87 ? 2.236 10.760 8.607 1.00 86.56 87 ASN A C 1
ATOM 705 O O . ASN A 1 87 ? 2.525 10.611 7.424 1.00 86.56 87 ASN A O 1
ATOM 709 N N . LYS A 1 88 ? 3.167 10.884 9.566 1.00 87.00 88 LYS A N 1
ATOM 710 C CA . LYS A 1 88 ? 4.615 10.836 9.309 1.00 87.00 88 LYS A CA 1
ATOM 711 C C . LYS A 1 88 ? 5.047 9.474 8.762 1.00 87.00 88 LYS A C 1
ATOM 713 O O . LYS A 1 88 ? 5.713 9.425 7.735 1.00 87.00 88 LYS A O 1
ATOM 718 N N . ILE A 1 89 ? 4.621 8.385 9.408 1.00 89.31 89 ILE A N 1
ATOM 719 C CA . ILE A 1 89 ? 4.941 7.014 8.974 1.00 89.31 89 ILE A CA 1
ATOM 720 C C . ILE A 1 89 ? 4.334 6.748 7.598 1.00 89.31 89 ILE A C 1
ATOM 722 O O . ILE A 1 89 ? 5.012 6.253 6.702 1.00 89.31 89 ILE A O 1
ATOM 726 N N . ARG A 1 90 ? 3.068 7.138 7.405 1.00 89.06 90 ARG A N 1
ATOM 727 C CA . ARG A 1 90 ? 2.386 6.970 6.118 1.00 89.06 90 ARG A CA 1
ATOM 728 C C . ARG A 1 90 ? 3.114 7.690 4.984 1.00 89.06 90 ARG A C 1
ATOM 730 O O . ARG A 1 90 ? 3.317 7.081 3.938 1.00 89.06 90 ARG A O 1
ATOM 737 N N . LEU A 1 91 ? 3.518 8.944 5.197 1.00 89.19 91 LEU A N 1
ATOM 738 C CA . LEU A 1 91 ? 4.263 9.721 4.205 1.00 89.19 91 LEU A CA 1
ATOM 739 C C . LEU A 1 91 ? 5.626 9.092 3.906 1.00 89.19 91 LEU A C 1
ATOM 741 O O . LEU A 1 91 ? 5.980 8.945 2.743 1.00 89.19 91 LEU A O 1
ATOM 745 N N . PHE A 1 92 ? 6.362 8.679 4.939 1.00 92.81 92 PHE A N 1
ATOM 746 C CA . PHE A 1 92 ? 7.671 8.048 4.778 1.00 92.81 92 PHE A CA 1
ATOM 747 C C . PHE A 1 92 ? 7.596 6.776 3.925 1.00 92.81 92 PHE A C 1
ATOM 749 O O . PHE A 1 92 ? 8.377 6.598 2.995 1.00 92.81 92 PHE A O 1
ATOM 756 N N . VAL A 1 93 ? 6.600 5.926 4.180 1.00 93.56 93 VAL A N 1
ATOM 757 C CA . VAL A 1 93 ? 6.402 4.696 3.404 1.00 93.56 93 VAL A CA 1
ATOM 758 C C . VAL A 1 93 ? 5.992 5.000 1.961 1.00 93.56 93 VAL A C 1
ATOM 760 O O . VAL A 1 93 ? 6.488 4.346 1.046 1.00 93.56 93 VAL A O 1
ATOM 763 N N . HIS A 1 94 ? 5.142 6.010 1.736 1.00 92.06 94 HIS A N 1
ATOM 764 C CA . HIS A 1 94 ? 4.795 6.436 0.375 1.00 92.06 94 HIS A CA 1
ATOM 765 C C . HIS A 1 94 ? 6.028 6.941 -0.382 1.00 92.06 94 HIS A C 1
ATOM 767 O O . HIS A 1 94 ? 6.239 6.525 -1.515 1.00 92.06 94 HIS A O 1
ATOM 773 N N . LEU A 1 95 ? 6.888 7.751 0.244 1.00 93.94 95 LEU A N 1
ATOM 774 C CA . LEU A 1 95 ? 8.131 8.230 -0.374 1.00 93.94 95 LEU A CA 1
ATOM 775 C C . LEU A 1 95 ? 9.054 7.076 -0.791 1.00 93.94 95 LEU A C 1
ATOM 777 O O . LEU A 1 95 ? 9.596 7.090 -1.897 1.00 93.94 95 LEU A O 1
ATOM 781 N N . ILE A 1 96 ? 9.204 6.050 0.052 1.00 95.62 96 ILE A N 1
ATOM 782 C CA . ILE A 1 96 ? 10.006 4.862 -0.287 1.00 95.62 96 ILE A CA 1
ATOM 783 C C . ILE A 1 96 ? 9.400 4.133 -1.488 1.00 95.62 96 ILE A C 1
ATOM 785 O O . ILE A 1 96 ? 10.094 3.839 -2.459 1.00 95.62 96 ILE A O 1
ATOM 789 N N . ALA A 1 97 ? 8.096 3.875 -1.452 1.00 94.94 97 ALA A N 1
ATOM 790 C CA . ALA A 1 97 ? 7.419 3.136 -2.506 1.00 94.94 97 ALA A CA 1
ATOM 791 C C . ALA A 1 97 ? 7.407 3.877 -3.853 1.00 94.94 97 ALA A C 1
ATOM 793 O O . ALA A 1 97 ? 7.606 3.253 -4.895 1.00 94.94 97 ALA A O 1
ATOM 794 N N . VAL A 1 98 ? 7.239 5.203 -3.848 1.00 93.88 98 VAL A N 1
ATOM 795 C CA . VAL A 1 98 ? 7.341 6.025 -5.063 1.00 93.88 98 VAL A CA 1
ATOM 796 C C . VAL A 1 98 ? 8.776 6.028 -5.591 1.00 93.88 98 VAL A C 1
ATOM 798 O O . VAL A 1 98 ? 8.978 5.896 -6.795 1.00 93.88 98 VAL A O 1
ATOM 801 N N . SER A 1 99 ? 9.780 6.079 -4.713 1.00 93.25 99 SER A N 1
ATOM 802 C CA . SER A 1 99 ? 11.187 5.949 -5.121 1.00 93.25 99 SER A CA 1
ATOM 803 C C . SER A 1 99 ? 11.456 4.610 -5.818 1.00 93.25 99 SER A C 1
ATOM 805 O O . SER A 1 99 ? 12.107 4.574 -6.862 1.00 93.25 99 SER A O 1
ATOM 807 N N . PHE A 1 100 ? 10.893 3.513 -5.303 1.00 95.00 100 PHE A N 1
ATOM 808 C CA . PHE A 1 100 ? 10.995 2.197 -5.939 1.00 95.00 100 PHE A CA 1
ATOM 809 C C . PHE A 1 100 ? 10.282 2.135 -7.292 1.00 95.00 100 PHE A C 1
ATOM 811 O O . PHE A 1 100 ? 10.820 1.554 -8.236 1.00 95.00 100 PHE A O 1
ATOM 818 N N . LEU A 1 101 ? 9.108 2.762 -7.413 1.00 93.75 101 LEU A N 1
ATOM 819 C CA . LEU A 1 101 ? 8.395 2.875 -8.685 1.00 93.75 101 LEU A CA 1
ATOM 820 C C . LEU A 1 101 ? 9.253 3.599 -9.727 1.00 93.75 101 LEU A C 1
ATOM 822 O O . LEU A 1 101 ? 9.486 3.048 -10.798 1.00 93.75 101 LEU A O 1
ATOM 826 N N . PHE A 1 102 ? 9.782 4.777 -9.391 1.00 93.62 102 PHE A N 1
ATOM 827 C CA . PHE A 1 102 ? 10.587 5.593 -10.304 1.00 93.62 102 PHE A CA 1
ATOM 828 C C . PHE A 1 102 ? 11.875 4.891 -10.739 1.00 93.62 102 PHE A C 1
ATOM 830 O O . PHE A 1 102 ? 12.268 5.000 -11.902 1.00 93.62 102 PHE A O 1
ATOM 837 N N . SER A 1 103 ? 12.507 4.155 -9.820 1.00 91.31 103 SER A N 1
ATOM 838 C CA . SER A 1 103 ? 13.700 3.362 -10.115 1.00 91.31 103 SER A CA 1
ATOM 839 C C . SER A 1 103 ? 13.409 2.198 -11.062 1.00 91.31 103 SER A C 1
ATOM 841 O O . SER A 1 103 ? 14.243 1.894 -11.905 1.00 91.31 103 SER A O 1
ATOM 843 N N . GLN A 1 104 ? 12.256 1.533 -10.935 1.00 93.25 104 GLN A N 1
ATOM 844 C CA . GLN A 1 104 ? 11.907 0.392 -11.790 1.00 93.25 104 GLN A CA 1
ATOM 845 C C . GLN A 1 104 ? 11.462 0.831 -13.191 1.00 93.25 104 GLN A C 1
ATOM 847 O O . GLN A 1 104 ? 11.731 0.136 -14.168 1.00 93.25 104 GLN A O 1
ATOM 852 N N . THR A 1 105 ? 10.742 1.951 -13.298 1.00 89.44 105 THR A N 1
ATOM 853 C CA . THR A 1 105 ? 10.129 2.411 -14.555 1.00 89.44 105 THR A CA 1
ATOM 854 C C . THR A 1 105 ? 11.021 3.348 -15.366 1.00 89.44 105 THR A C 1
ATOM 856 O O . THR A 1 105 ? 10.576 3.859 -16.392 1.00 89.44 105 THR A O 1
ATOM 859 N N . ASN A 1 106 ? 12.263 3.589 -14.929 1.00 87.44 106 ASN A N 1
ATOM 860 C CA . ASN A 1 106 ? 13.208 4.512 -15.567 1.00 87.44 106 ASN A CA 1
ATOM 861 C C . ASN A 1 106 ? 12.663 5.945 -15.744 1.00 87.44 106 ASN A C 1
ATOM 863 O O . ASN A 1 106 ? 13.131 6.697 -16.599 1.00 87.44 106 ASN A O 1
ATOM 867 N N . LEU A 1 107 ? 11.703 6.367 -14.913 1.00 86.38 107 LEU A N 1
ATOM 868 C CA . LEU A 1 107 ? 11.122 7.717 -14.983 1.00 86.38 107 LEU A CA 1
ATOM 869 C C . LEU A 1 107 ? 12.147 8.819 -14.683 1.00 86.38 107 LEU A C 1
ATOM 871 O O . LEU A 1 107 ? 11.949 9.965 -15.069 1.00 86.38 107 LEU A O 1
ATOM 875 N N . LEU A 1 108 ? 13.255 8.468 -14.032 1.00 87.81 108 LEU A N 1
ATOM 876 C CA . LEU A 1 108 ? 14.359 9.379 -13.733 1.00 87.81 108 LEU A CA 1
ATOM 877 C C . LEU A 1 108 ? 15.138 9.835 -14.981 1.00 87.81 108 LEU A C 1
ATOM 879 O O . LEU A 1 108 ? 15.927 10.766 -14.878 1.00 87.81 108 LEU A O 1
ATOM 883 N N . ILE A 1 109 ? 14.919 9.208 -16.145 1.00 90.19 109 ILE A N 1
ATOM 884 C CA . ILE A 1 109 ? 15.535 9.618 -17.421 1.00 90.19 109 ILE A CA 1
ATOM 885 C C . ILE A 1 109 ? 14.912 10.920 -17.949 1.00 90.19 109 ILE A C 1
ATOM 887 O O . ILE A 1 109 ? 15.556 11.671 -18.681 1.00 90.19 109 ILE A O 1
ATOM 891 N N . PHE A 1 110 ? 13.660 11.209 -17.584 1.00 90.69 110 PHE A N 1
ATOM 892 C CA . PHE A 1 110 ? 12.995 12.439 -17.997 1.00 90.69 110 PHE A CA 1
ATOM 893 C C . PHE A 1 110 ? 13.632 13.671 -17.340 1.00 90.69 110 PHE A C 1
ATOM 895 O O . PHE A 1 110 ? 14.202 13.586 -16.251 1.00 90.69 110 PHE A O 1
ATOM 902 N N . PRO A 1 111 ? 13.516 14.852 -17.970 1.00 92.00 111 PRO A N 1
ATOM 903 C CA . PRO A 1 111 ? 14.063 16.070 -17.401 1.00 92.00 111 PRO A CA 1
ATOM 904 C C . PRO A 1 111 ? 13.415 16.422 -16.055 1.00 92.00 111 PRO A C 1
ATOM 906 O O . PRO A 1 111 ? 12.236 16.153 -15.803 1.00 92.00 111 PRO A O 1
ATOM 909 N N . ILE A 1 112 ? 14.192 17.080 -15.194 1.00 90.50 112 ILE A N 1
ATOM 910 C CA . ILE A 1 112 ? 13.865 17.259 -13.771 1.00 90.50 112 ILE A CA 1
ATOM 911 C C . ILE A 1 112 ? 12.568 18.048 -13.534 1.00 90.50 112 ILE A C 1
ATOM 913 O O . ILE A 1 112 ? 11.856 17.795 -12.564 1.00 90.50 112 ILE A O 1
ATOM 917 N N . TRP A 1 113 ? 12.212 18.944 -14.458 1.00 90.38 113 TRP A N 1
ATOM 918 C CA . TRP A 1 113 ? 10.958 19.703 -14.429 1.00 90.38 113 TRP A CA 1
ATOM 919 C C . TRP A 1 113 ? 9.707 18.847 -14.683 1.00 90.38 113 TRP A C 1
ATOM 921 O O . TRP A 1 113 ? 8.610 19.293 -14.367 1.00 90.38 113 TRP A O 1
ATOM 931 N N . ILE A 1 114 ? 9.849 17.624 -15.206 1.00 88.88 114 ILE A N 1
ATOM 932 C CA . ILE A 1 114 ? 8.771 16.621 -15.289 1.00 88.88 114 ILE A CA 1
ATOM 933 C C . ILE A 1 114 ? 8.819 15.701 -14.067 1.00 88.88 114 ILE A C 1
ATOM 935 O O . ILE A 1 114 ? 7.794 15.433 -13.442 1.00 88.88 114 ILE A O 1
ATOM 939 N N . VAL A 1 115 ? 10.015 15.239 -13.696 1.00 88.50 115 VAL A N 1
ATOM 940 C CA . VAL A 1 115 ? 10.206 14.263 -12.613 1.00 88.50 115 VAL A CA 1
ATOM 941 C C . VAL A 1 115 ? 9.712 14.803 -11.271 1.00 88.50 115 VAL A C 1
ATOM 943 O O . VAL A 1 115 ? 8.992 14.097 -10.567 1.00 88.50 115 VAL A O 1
ATOM 946 N N . ILE A 1 116 ? 10.042 16.053 -10.923 1.00 87.88 116 ILE A N 1
ATOM 947 C CA . ILE A 1 116 ? 9.696 16.638 -9.618 1.00 87.88 116 ILE A CA 1
ATOM 948 C C . ILE A 1 116 ? 8.170 16.758 -9.428 1.00 87.88 116 ILE A C 1
ATOM 950 O O . ILE A 1 116 ? 7.672 16.236 -8.426 1.00 87.88 116 ILE A O 1
ATOM 954 N N . PRO A 1 117 ? 7.390 17.366 -10.351 1.00 89.12 117 PRO A N 1
ATOM 955 C CA . PRO A 1 117 ? 5.933 17.422 -10.207 1.00 89.12 117 PRO A CA 1
ATOM 956 C C . PRO A 1 117 ? 5.277 16.043 -10.122 1.00 89.12 117 PRO A C 1
ATOM 958 O O . PRO A 1 117 ? 4.402 15.832 -9.282 1.00 89.12 117 PRO A O 1
ATOM 961 N N . VAL A 1 118 ? 5.719 15.088 -10.947 1.00 87.62 118 VAL A N 1
ATOM 962 C CA . VAL A 1 118 ? 5.164 13.727 -10.956 1.00 87.62 118 VAL A CA 1
ATOM 963 C C . VAL A 1 118 ? 5.482 13.012 -9.640 1.00 87.62 118 VAL A C 1
ATOM 965 O O . VAL A 1 118 ? 4.606 12.384 -9.050 1.00 87.62 118 VAL A O 1
ATOM 968 N N . TYR A 1 119 ? 6.701 13.158 -9.119 1.00 88.69 119 TYR A N 1
ATOM 969 C CA . TYR A 1 119 ? 7.095 12.563 -7.841 1.00 88.69 119 TYR A CA 1
ATOM 970 C C . TYR A 1 119 ? 6.270 13.116 -6.673 1.00 88.69 119 TYR A C 1
ATOM 972 O O . TYR A 1 119 ? 5.798 12.352 -5.826 1.00 88.69 119 TYR A O 1
ATOM 980 N N . ILE A 1 120 ? 6.052 14.436 -6.643 1.00 87.38 120 ILE A N 1
ATOM 981 C CA . ILE A 1 120 ? 5.213 15.091 -5.632 1.00 87.38 120 ILE A CA 1
ATOM 982 C C . ILE A 1 120 ? 3.768 14.597 -5.741 1.00 87.38 120 ILE A C 1
ATOM 984 O O . ILE A 1 120 ? 3.177 14.252 -4.719 1.00 87.38 120 ILE A O 1
ATOM 988 N N . LEU A 1 121 ? 3.219 14.501 -6.955 1.00 87.06 121 LEU A N 1
ATOM 989 C CA . LEU A 1 121 ? 1.856 14.019 -7.190 1.00 87.06 121 LEU A CA 1
ATOM 990 C C . LEU A 1 121 ? 1.638 12.606 -6.627 1.00 87.06 121 LEU A C 1
ATOM 992 O O . LEU A 1 121 ? 0.627 12.359 -5.975 1.00 87.06 121 LEU A O 1
ATOM 996 N N . PHE A 1 122 ? 2.589 11.692 -6.839 1.00 83.06 122 PHE A N 1
ATOM 997 C CA . PHE A 1 122 ? 2.492 10.322 -6.326 1.00 83.06 122 PHE A CA 1
ATOM 998 C C . PHE A 1 122 ? 2.789 10.204 -4.823 1.00 83.06 122 PHE A C 1
ATOM 1000 O O . PHE A 1 122 ? 2.241 9.326 -4.157 1.00 83.06 122 PHE A O 1
ATOM 1007 N N . SER A 1 123 ? 3.642 11.073 -4.274 1.00 81.44 123 SER A N 1
ATOM 1008 C CA . SER A 1 123 ? 4.051 11.014 -2.863 1.00 81.44 123 SER A CA 1
ATOM 1009 C C . SER A 1 123 ? 3.060 11.700 -1.921 1.00 81.44 123 SER A C 1
ATOM 1011 O O . SER A 1 123 ? 2.898 11.293 -0.766 1.00 81.44 123 SER A O 1
ATOM 1013 N N . VAL A 1 124 ? 2.391 12.757 -2.388 1.00 77.31 124 VAL A N 1
ATOM 1014 C CA . VAL A 1 124 ? 1.464 13.540 -1.572 1.00 77.31 124 VAL A CA 1
ATOM 1015 C C . VAL A 1 124 ? 0.077 12.917 -1.637 1.00 77.31 124 VAL A C 1
ATOM 1017 O O . VAL A 1 124 ? -0.699 13.133 -2.564 1.00 77.31 124 VAL A O 1
ATOM 1020 N N . ARG A 1 125 ? -0.298 12.207 -0.572 1.00 62.25 125 ARG A N 1
ATOM 1021 C CA . ARG A 1 125 ? -1.713 11.935 -0.309 1.00 62.25 125 ARG A CA 1
ATOM 1022 C C . ARG A 1 125 ? -2.388 13.263 0.005 1.00 62.25 125 ARG A C 1
ATOM 1024 O O . ARG A 1 125 ? -2.094 13.824 1.058 1.00 62.25 125 ARG A O 1
ATOM 1031 N N . HIS A 1 126 ? -3.259 13.740 -0.893 1.00 50.31 126 HIS A N 1
ATOM 1032 C CA . HIS A 1 126 ? -3.989 15.005 -0.761 1.00 50.31 126 HIS A CA 1
ATOM 1033 C C . HIS A 1 126 ? -4.500 15.151 0.681 1.00 50.31 126 HIS A C 1
ATOM 1035 O O . HIS A 1 126 ? -5.407 14.417 1.095 1.00 50.31 126 HIS A O 1
ATOM 1041 N N . PRO A 1 127 ? -3.891 16.023 1.501 1.00 45.62 127 PRO A N 1
ATOM 1042 C CA . PRO A 1 127 ? -4.364 16.214 2.848 1.00 45.62 127 PRO A CA 1
ATOM 1043 C C . PRO A 1 127 ? -5.655 17.006 2.699 1.00 45.62 127 PRO A C 1
ATOM 1045 O O . PRO A 1 127 ? -5.646 18.173 2.318 1.00 45.62 127 PRO A O 1
ATOM 1048 N N . THR A 1 128 ? -6.795 16.381 2.974 1.00 43.25 128 THR A N 1
ATOM 1049 C CA . THR A 1 128 ? -7.988 17.138 3.342 1.00 43.25 128 THR A CA 1
ATOM 1050 C C . THR A 1 128 ? -7.643 17.896 4.622 1.00 43.25 128 THR A C 1
ATOM 1052 O O . THR A 1 128 ? -7.771 17.387 5.735 1.00 43.25 128 THR A O 1
ATOM 1055 N N . LEU A 1 129 ? -7.139 19.116 4.442 1.00 40.38 129 LEU A N 1
ATOM 1056 C CA . LEU A 1 129 ? -6.756 20.105 5.449 1.00 40.38 129 LEU A CA 1
ATOM 1057 C C . LEU A 1 129 ? -7.967 20.698 6.194 1.00 40.38 129 LEU A C 1
ATOM 1059 O O . LEU A 1 129 ? -7.891 21.792 6.737 1.00 40.38 129 LEU A O 1
ATOM 1063 N N . PHE A 1 130 ? -9.078 19.970 6.295 1.00 46.19 130 PHE A N 1
ATOM 1064 C CA . PHE A 1 130 ? -10.279 20.410 6.998 1.00 46.19 130 PHE A CA 1
ATOM 1065 C C . PHE A 1 130 ? -10.737 19.353 7.997 1.00 46.19 130 PHE A C 1
ATOM 1067 O O . PHE A 1 130 ? -11.614 18.556 7.703 1.00 46.19 130 PHE A O 1
ATOM 1074 N N . SER A 1 131 ? -10.130 19.337 9.190 1.00 44.19 131 SER A N 1
ATOM 1075 C CA . SER A 1 131 ? -10.776 18.822 10.419 1.00 44.19 131 SER A CA 1
ATOM 1076 C C . SER A 1 131 ? -9.938 19.039 11.700 1.00 44.19 131 SER A C 1
ATOM 1078 O O . SER A 1 131 ? -10.202 18.397 12.717 1.00 44.19 131 SER A O 1
ATOM 1080 N N . LYS A 1 132 ? -8.923 1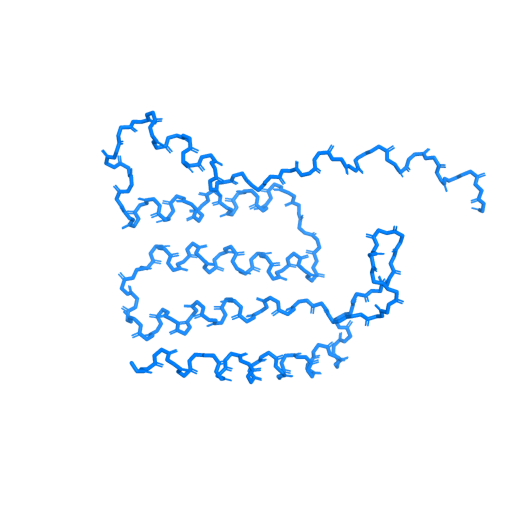9.915 11.733 1.00 41.62 132 LYS A N 1
ATOM 1081 C CA . LYS A 1 132 ? -8.172 20.147 12.989 1.00 41.62 132 LYS A CA 1
ATOM 1082 C C . LYS A 1 132 ? -8.770 21.196 13.939 1.00 41.62 132 LYS A C 1
ATOM 1084 O O . LYS A 1 132 ? -8.266 21.318 15.044 1.00 41.62 132 LYS A O 1
ATOM 1089 N N . ASN A 1 133 ? -9.887 21.847 13.592 1.00 40.47 133 ASN A N 1
ATOM 1090 C CA . ASN A 1 133 ? -10.481 22.919 14.415 1.00 40.47 133 ASN A CA 1
ATOM 1091 C C . ASN A 1 133 ? -11.887 22.655 14.989 1.00 40.47 133 ASN A C 1
ATOM 1093 O O . ASN A 1 133 ? -12.522 23.586 15.469 1.00 40.47 133 ASN A O 1
ATOM 1097 N N . LYS A 1 134 ? -12.389 21.411 15.013 1.00 42.19 134 LYS A N 1
ATOM 1098 C CA . LYS A 1 134 ? -13.738 21.111 15.555 1.00 42.19 134 LYS A CA 1
ATOM 1099 C C . LYS A 1 134 ? -13.750 20.215 16.802 1.00 42.19 134 LYS A C 1
ATOM 1101 O O . LYS A 1 134 ? -14.716 19.504 17.033 1.00 42.19 134 LYS A O 1
ATOM 1106 N N . GLN A 1 135 ? -12.674 20.223 17.593 1.00 46.66 135 GLN A N 1
ATOM 1107 C CA . GLN A 1 135 ? -12.578 19.455 18.850 1.00 46.66 135 GLN A CA 1
ATOM 1108 C C . GLN A 1 135 ? -12.410 20.319 20.112 1.00 46.66 135 GLN A C 1
ATOM 1110 O O . GLN A 1 135 ? -12.255 19.772 21.194 1.00 46.66 135 GLN A O 1
ATOM 1115 N N . ARG A 1 136 ? -12.495 21.654 20.011 1.00 42.28 136 ARG A N 1
ATOM 1116 C CA . ARG A 1 136 ? -12.401 22.560 21.176 1.00 42.28 136 ARG A CA 1
ATOM 1117 C C . ARG A 1 136 ? -13.734 23.152 21.659 1.00 42.28 136 ARG A C 1
ATOM 1119 O O . ARG A 1 136 ? -13.711 23.968 22.565 1.00 42.28 136 ARG A O 1
ATOM 1126 N N . LEU A 1 137 ? -14.876 22.757 21.084 1.00 47.66 137 LEU A N 1
ATOM 1127 C CA . LEU A 1 137 ? -16.188 23.364 21.389 1.00 47.66 137 LEU A CA 1
ATOM 1128 C C . LEU A 1 137 ? -17.270 22.378 21.872 1.00 47.66 137 LEU A C 1
ATOM 1130 O O . LEU A 1 137 ? -18.439 22.739 21.892 1.00 47.66 137 LEU A O 1
ATOM 1134 N N . GLN A 1 138 ? -16.925 21.146 22.260 1.00 45.22 138 GLN A N 1
ATOM 1135 C CA . GLN A 1 138 ? -17.923 20.152 22.707 1.00 45.22 138 GLN A CA 1
ATOM 1136 C C . GLN A 1 138 ? -17.639 19.512 24.075 1.00 45.22 138 GLN A C 1
ATOM 1138 O O . GLN A 1 138 ? -18.254 18.513 24.413 1.00 45.22 138 GLN A O 1
ATOM 1143 N N . THR A 1 139 ? -16.772 20.105 24.898 1.00 46.28 139 THR A N 1
ATOM 1144 C CA . THR A 1 139 ? -16.597 19.721 26.316 1.00 46.28 139 THR A CA 1
ATOM 1145 C C . THR A 1 139 ? -17.333 20.654 27.287 1.00 46.28 139 THR A C 1
ATOM 1147 O O . THR A 1 139 ? -16.949 20.741 28.445 1.00 46.28 139 THR A O 1
ATOM 1150 N N . SER A 1 140 ? -18.366 21.377 26.834 1.00 44.03 140 SER A N 1
ATOM 1151 C CA . SER A 1 140 ? -19.151 22.288 27.693 1.00 44.03 140 SER A CA 1
ATOM 1152 C C . SER A 1 140 ? -20.616 21.904 27.892 1.00 44.03 140 SER A C 1
ATOM 1154 O O . SER A 1 140 ? -21.326 22.638 28.566 1.00 44.03 140 SER A O 1
ATOM 1156 N N . TYR A 1 141 ? -21.071 20.766 27.374 1.00 46.66 141 TYR A N 1
ATOM 1157 C CA . TYR A 1 141 ? -22.371 20.210 27.741 1.00 46.66 141 TYR A CA 1
ATOM 1158 C C . TYR A 1 141 ? -22.244 18.688 27.793 1.00 46.66 141 TYR A C 1
ATOM 1160 O O . TYR A 1 141 ? -21.809 18.097 26.804 1.00 46.66 141 TYR A O 1
ATOM 1168 N N . PHE A 1 142 ? -22.658 18.128 28.932 1.00 43.84 142 PHE A N 1
ATOM 1169 C CA . PHE A 1 142 ? -22.501 16.758 29.445 1.00 43.84 142 PHE A CA 1
ATOM 1170 C C . PHE A 1 142 ? -21.256 16.525 30.300 1.00 43.84 142 PHE A C 1
ATOM 1172 O O . PHE A 1 142 ? -20.140 16.412 29.749 1.00 43.84 142 PHE A O 1
#

Secondary structure (DSSP, 8-state):
-GGGGHHHHHHHHHHHHHHHHHHTT-EEPP-TT-S-SS-EE--GGGHHHHHHHHHHHHTTTSSHHHHHHHHHHHHHHHHHHHSPPPHHHHHHHHHHHHHHHHHHTTGGGS-HHHHHHHHHHHH--------SSSSSSSSS--

pLDDT: mean 82.7, std 16.09, range [40.38, 96.44]

Sequence (142 aa):
MLQLLYLPVLILLLLFYFRLAIQFKIIDKPNQRSSHSRITIRGGGIVFPIAVLIHALVSNFQYPLFTSGLMLISFVSFYDDLRPLSNKIRLFVHLIAVSFLFSQTNLLIFPIWIVIPVYILFSVRHPTLFSKNKQRLQTSYF

Foldseek 3Di:
DVVVVLVVVLVVVLVVVVVVQVVVVQWDADDPPDPDNDIGHWLSLPSQLVSLVVVCVVVVNPLVLLSVLSNQLSVVVSVCRSPNDDPVVNLVSQLSNLVSVCVRVVVVVDDPVVVVVVSCVSSDPPPPPPDPPDPPPPPPDD

Radius of gyration: 19.2 Å; chains: 1; bounding box: 41×40×49 Å